Protein AF-A0AA35LDE0-F1 (afdb_monomer_lite)

Foldseek 3Di:
DDDAPPDDDDQDDPSVVDDDDDPDDDQDPVPDLHDPVLVDADDPDDDPPDPDDHDDPVVSVVVSVVRSPDDDDDDDDDDDDPPDDDDDPPPPPDDDPPPPPPDPDDDPDDDDDDDDDDDD

Radius of gyration: 27.35 Å; chains: 1; bounding box: 53×66×77 Å

Structure (mmCIF, N/CA/C/O backbone):
data_AF-A0AA35LDE0-F1
#
_entry.id   AF-A0AA35LDE0-F1
#
loop_
_atom_site.group_PDB
_atom_site.id
_atom_site.type_symbol
_atom_site.label_atom_id
_atom_site.label_alt_id
_atom_site.label_comp_id
_atom_site.label_asym_id
_atom_site.label_entity_id
_atom_site.label_seq_id
_atom_site.pdbx_PDB_ins_code
_atom_site.Cartn_x
_atom_site.Cartn_y
_atom_site.Cartn_z
_atom_site.occupancy
_atom_site.B_iso_or_equiv
_atom_site.auth_seq_id
_atom_site.auth_comp_id
_atom_site.auth_asym_id
_atom_site.auth_atom_id
_atom_site.pdbx_PDB_model_num
ATOM 1 N N . MET A 1 1 ? -11.141 -0.310 -8.154 1.00 94.00 1 MET A N 1
ATOM 2 C CA . MET A 1 1 ? -10.890 -1.459 -7.257 1.00 94.00 1 MET A CA 1
ATOM 3 C C . MET A 1 1 ? -10.850 -0.965 -5.825 1.00 94.00 1 MET A C 1
ATOM 5 O O . MET A 1 1 ? -10.617 0.226 -5.638 1.00 94.00 1 MET A O 1
ATOM 9 N N . PHE A 1 2 ? -11.106 -1.846 -4.859 1.00 95.06 2 PHE A N 1
ATOM 10 C CA . PHE A 1 2 ? -10.876 -1.555 -3.444 1.00 95.06 2 PHE A CA 1
ATOM 11 C C . PHE A 1 2 ? -9.449 -1.948 -3.066 1.00 95.06 2 PHE A C 1
ATOM 13 O O . PHE A 1 2 ? -8.897 -2.871 -3.656 1.00 95.06 2 PHE A O 1
ATOM 20 N N . MET A 1 3 ? -8.882 -1.203 -2.124 1.00 96.69 3 MET A N 1
ATOM 21 C CA . MET A 1 3 ? -7.616 -1.501 -1.463 1.00 96.69 3 MET A CA 1
ATOM 22 C C . MET A 1 3 ? -7.934 -1.550 0.030 1.00 96.69 3 MET A C 1
ATOM 24 O O . MET A 1 3 ? -8.283 -0.521 0.612 1.00 96.69 3 MET A O 1
ATOM 28 N N . HIS A 1 4 ? -7.914 -2.741 0.615 1.00 95.19 4 HIS A N 1
ATOM 29 C CA . HIS A 1 4 ? -8.104 -2.957 2.043 1.00 95.19 4 HIS A CA 1
ATOM 30 C C . HIS A 1 4 ? -6.769 -2.859 2.791 1.00 95.19 4 HIS A C 1
ATOM 32 O O . HIS A 1 4 ? -5.689 -2.856 2.198 1.00 95.19 4 HIS A O 1
ATOM 38 N N . SER A 1 5 ? -6.832 -2.761 4.118 1.00 95.31 5 SER A N 1
ATOM 39 C CA . SER A 1 5 ? -5.633 -2.757 4.955 1.00 95.31 5 SER A CA 1
ATOM 40 C C . SER A 1 5 ? -4.832 -4.047 4.757 1.00 95.31 5 SER A C 1
ATOM 42 O O . SER A 1 5 ? -5.353 -5.139 4.953 1.00 95.31 5 SER A O 1
ATOM 44 N N . GLY A 1 6 ? -3.560 -3.901 4.386 1.00 95.75 6 GLY A N 1
ATOM 45 C CA . GLY A 1 6 ? -2.658 -5.021 4.100 1.00 95.75 6 GLY A CA 1
ATOM 46 C C . GLY A 1 6 ? -2.606 -5.440 2.628 1.00 95.75 6 GLY A C 1
ATOM 47 O O . GLY A 1 6 ? -1.703 -6.190 2.260 1.00 95.75 6 GLY A O 1
ATOM 48 N N . ASP A 1 7 ? -3.499 -4.933 1.773 1.00 97.38 7 ASP A N 1
ATOM 49 C CA . ASP A 1 7 ? -3.442 -5.221 0.340 1.00 97.38 7 ASP A CA 1
ATOM 50 C C . ASP A 1 7 ? -2.182 -4.623 -0.295 1.00 97.38 7 ASP A C 1
ATOM 52 O O . ASP A 1 7 ? -1.772 -3.495 -0.007 1.00 97.38 7 ASP A O 1
ATOM 56 N N . MET A 1 8 ? -1.595 -5.372 -1.227 1.00 98.00 8 MET A N 1
ATOM 57 C CA . MET A 1 8 ? -0.415 -4.961 -1.980 1.00 98.00 8 MET A CA 1
ATOM 58 C C . MET A 1 8 ? -0.715 -4.932 -3.474 1.00 98.00 8 MET A C 1
ATOM 60 O O . MET A 1 8 ? -1.304 -5.860 -4.027 1.00 98.00 8 MET A O 1
ATOM 64 N N . MET A 1 9 ? -0.244 -3.883 -4.148 1.00 97.75 9 MET A N 1
ATOM 65 C CA . MET A 1 9 ? -0.314 -3.767 -5.602 1.00 97.75 9 MET A CA 1
ATOM 66 C C . MET A 1 9 ? 1.089 -3.722 -6.200 1.00 97.75 9 MET A C 1
ATOM 68 O O . MET A 1 9 ? 1.890 -2.852 -5.865 1.00 97.75 9 MET A O 1
ATOM 72 N N . ILE A 1 10 ? 1.360 -4.624 -7.144 1.00 98.00 10 ILE A N 1
ATOM 73 C CA . ILE A 1 10 ? 2.609 -4.645 -7.908 1.00 98.00 10 ILE A CA 1
ATOM 74 C C . ILE A 1 10 ? 2.326 -4.136 -9.321 1.00 98.00 10 ILE A C 1
ATOM 76 O O . ILE A 1 10 ? 1.620 -4.774 -10.100 1.00 98.00 10 ILE A O 1
ATOM 80 N N . MET A 1 11 ? 2.907 -2.986 -9.666 1.00 97.88 11 MET A N 1
ATOM 81 C CA . MET A 1 11 ? 2.868 -2.446 -11.025 1.00 97.88 11 MET A CA 1
ATOM 82 C C . MET A 1 11 ? 4.186 -2.762 -11.738 1.00 97.88 11 MET A C 1
ATOM 84 O O . MET A 1 11 ? 5.205 -2.120 -11.482 1.00 97.88 11 MET A O 1
ATOM 88 N N . SER A 1 12 ? 4.179 -3.759 -12.625 1.00 96.94 12 SER A N 1
ATOM 89 C CA . SER A 1 12 ? 5.340 -4.185 -13.414 1.00 96.94 12 SER A CA 1
ATOM 90 C C . SER A 1 12 ? 5.155 -3.907 -14.910 1.00 96.94 12 SER A C 1
ATOM 92 O O . SER A 1 12 ? 4.042 -3.841 -15.434 1.00 96.94 12 SER A O 1
ATOM 94 N N . SER A 1 13 ? 6.273 -3.735 -15.621 1.00 97.00 13 SER A N 1
ATOM 95 C CA . SER A 1 13 ? 6.293 -3.601 -17.085 1.00 97.00 13 SER A CA 1
ATOM 96 C C . SER A 1 13 ? 5.307 -2.539 -17.604 1.00 97.00 13 SER A C 1
ATOM 98 O O . SER A 1 13 ? 5.436 -1.373 -17.226 1.00 97.00 13 SER A O 1
ATOM 100 N N . TYR A 1 14 ? 4.341 -2.929 -18.447 1.00 97.94 14 TYR A N 1
ATOM 101 C CA . TYR A 1 14 ? 3.375 -2.032 -19.086 1.00 97.94 14 TYR A CA 1
ATOM 102 C C . TYR A 1 14 ? 2.462 -1.318 -18.084 1.00 97.94 14 TYR A C 1
ATOM 104 O O . TYR A 1 14 ? 2.121 -0.157 -18.299 1.00 97.94 14 TYR A O 1
ATOM 112 N N . SER A 1 15 ? 2.108 -1.955 -16.959 1.00 97.62 15 SER A N 1
ATOM 113 C CA . SER A 1 15 ? 1.183 -1.335 -16.005 1.00 97.62 15 SER A CA 1
ATOM 114 C C . SER A 1 15 ? 1.772 -0.088 -15.346 1.00 97.62 15 SER A C 1
ATOM 116 O O . SER A 1 15 ? 1.023 0.827 -15.025 1.00 97.62 15 SER A O 1
ATOM 118 N N . ARG A 1 16 ? 3.108 0.029 -15.258 1.00 97.12 16 ARG A N 1
ATOM 119 C CA . ARG A 1 16 ? 3.806 1.236 -14.767 1.00 97.12 16 ARG A CA 1
ATOM 120 C C . ARG A 1 16 ? 3.562 2.482 -15.615 1.00 97.12 16 ARG A C 1
ATOM 122 O O . ARG A 1 16 ? 3.772 3.586 -15.126 1.00 97.12 16 ARG A O 1
ATOM 129 N N . LEU A 1 17 ? 3.163 2.299 -16.871 1.00 97.81 17 LEU A N 1
ATOM 130 C CA . LEU A 1 17 ? 2.899 3.386 -17.812 1.00 97.81 17 LEU A CA 1
ATOM 131 C C . LEU A 1 17 ? 1.413 3.775 -17.847 1.00 97.81 17 LEU A C 1
ATOM 133 O O . LEU A 1 17 ? 1.038 4.684 -18.582 1.00 97.81 17 LEU A O 1
ATOM 137 N N . LEU A 1 18 ? 0.562 3.096 -17.069 1.00 98.25 18 LEU A N 1
ATOM 138 C CA . LEU A 1 18 ? -0.866 3.379 -17.003 1.00 98.25 18 LEU A CA 1
ATOM 139 C C . LEU A 1 18 ? -1.172 4.481 -15.985 1.00 98.25 18 LEU A C 1
ATOM 141 O O . LEU A 1 18 ? -0.646 4.503 -14.866 1.00 98.25 18 LEU A O 1
ATOM 145 N N . TYR A 1 19 ? -2.110 5.353 -16.352 1.00 98.19 19 TYR A N 1
ATOM 146 C CA . TYR A 1 19 ? -2.710 6.294 -15.414 1.00 98.19 19 TYR A CA 1
ATOM 147 C C . TYR A 1 19 ? -3.506 5.541 -14.347 1.00 98.19 19 TYR A C 1
ATOM 149 O O . TYR A 1 19 ? -4.328 4.677 -14.651 1.00 98.19 19 TYR A O 1
ATOM 157 N N . HIS A 1 20 ? -3.277 5.903 -13.091 1.00 97.19 20 HIS A N 1
ATOM 158 C CA . HIS A 1 20 ? -3.996 5.378 -11.940 1.00 97.19 20 HIS A CA 1
ATOM 159 C C . HIS A 1 20 ? -4.248 6.509 -10.943 1.00 97.19 20 HIS A C 1
ATOM 161 O O . HIS A 1 20 ? -3.493 7.477 -10.871 1.00 97.19 20 HIS A O 1
ATOM 167 N N . VAL A 1 21 ? -5.340 6.401 -10.189 1.00 97.56 21 VAL A N 1
ATOM 168 C CA . VAL A 1 21 ? -5.749 7.397 -9.196 1.00 97.56 21 VAL A CA 1
ATOM 169 C C . VAL A 1 21 ? -6.481 6.707 -8.050 1.00 97.56 21 VAL A C 1
ATOM 171 O O . VAL A 1 21 ? -7.187 5.721 -8.265 1.00 97.56 21 VAL A O 1
ATOM 174 N N . CYS A 1 22 ? -6.331 7.242 -6.839 1.00 96.94 22 CYS A N 1
ATOM 175 C CA . CYS A 1 22 ? -7.166 6.901 -5.692 1.00 96.94 22 CYS A CA 1
ATOM 176 C C . CYS A 1 22 ? -8.159 8.053 -5.459 1.00 96.94 22 CYS A C 1
ATOM 178 O O . CYS A 1 22 ? -7.804 9.041 -4.819 1.00 96.94 22 CYS A O 1
ATOM 180 N N . PRO A 1 23 ? -9.379 7.989 -6.022 1.00 97.56 23 PRO A N 1
ATOM 181 C CA . PRO A 1 23 ? -10.305 9.118 -5.977 1.00 97.56 23 PRO A CA 1
ATOM 182 C C . PRO A 1 23 ? -10.987 9.278 -4.614 1.00 97.56 23 PRO A C 1
ATOM 184 O O . PRO A 1 23 ? -11.574 10.324 -4.346 1.00 97.56 23 PRO A O 1
ATOM 187 N N . ARG A 1 24 ? -10.982 8.237 -3.771 1.00 96.31 24 ARG A N 1
ATOM 188 C CA . ARG A 1 24 ? -11.717 8.238 -2.508 1.00 96.31 24 ARG A CA 1
ATOM 189 C C . ARG A 1 24 ? -11.124 7.262 -1.502 1.00 96.31 24 ARG A C 1
ATOM 191 O O . ARG A 1 24 ? -10.934 6.093 -1.818 1.00 96.31 24 ARG A O 1
ATOM 198 N N . ILE A 1 25 ? -10.958 7.742 -0.274 1.00 95.25 25 ILE A N 1
ATOM 199 C CA . ILE A 1 25 ? -10.769 6.913 0.917 1.00 95.25 25 ILE A CA 1
ATOM 200 C C . ILE A 1 25 ? -12.149 6.723 1.548 1.00 95.25 25 ILE A C 1
ATOM 202 O O . ILE A 1 25 ? -12.887 7.694 1.744 1.00 95.25 25 ILE A O 1
ATOM 206 N N . LEU A 1 26 ? -12.537 5.473 1.786 1.00 93.19 26 LEU A N 1
ATOM 207 C CA . LEU A 1 26 ? -13.821 5.151 2.400 1.00 93.19 26 LEU A CA 1
ATOM 208 C C . LEU A 1 26 ? -13.675 5.067 3.923 1.00 93.19 26 LEU A C 1
ATOM 210 O O . LEU A 1 26 ? -12.644 4.593 4.396 1.00 93.19 26 LEU A O 1
ATOM 214 N N . PRO A 1 27 ? -14.693 5.499 4.690 1.00 90.56 27 PRO A N 1
ATOM 215 C CA . PRO A 1 27 ? -14.749 5.178 6.109 1.00 90.56 27 PRO A CA 1
ATOM 216 C C . PRO A 1 27 ? -14.872 3.662 6.289 1.00 90.56 27 PRO A C 1
ATOM 218 O O . PRO A 1 27 ? -15.294 2.954 5.369 1.00 90.56 27 PRO A O 1
ATOM 221 N N . ASN A 1 28 ? -14.551 3.167 7.483 1.00 88.50 28 ASN A N 1
ATOM 222 C CA . ASN A 1 28 ? -14.724 1.752 7.777 1.00 88.50 28 ASN A CA 1
ATOM 223 C C . ASN A 1 28 ? -16.203 1.344 7.653 1.00 88.50 28 ASN A C 1
ATOM 225 O O . ASN A 1 28 ? -17.070 1.868 8.354 1.00 88.50 28 ASN A O 1
ATOM 229 N N . LEU A 1 29 ? -16.480 0.399 6.754 1.00 84.19 29 LEU A N 1
ATOM 230 C CA . LEU A 1 29 ? -17.830 -0.082 6.462 1.00 84.19 29 LEU A CA 1
ATOM 231 C C . LEU A 1 29 ? -18.299 -1.167 7.443 1.00 84.19 29 LEU A C 1
ATOM 233 O O . LEU A 1 29 ? -19.483 -1.486 7.468 1.00 84.19 29 LEU A O 1
ATOM 237 N N . GLU A 1 30 ? -17.404 -1.702 8.278 1.00 84.81 30 GLU A N 1
ATOM 238 C CA . GLU A 1 30 ? -17.718 -2.728 9.283 1.00 84.81 30 GLU A CA 1
ATOM 239 C C . GLU A 1 30 ? -18.460 -2.169 10.511 1.00 84.81 30 GLU A C 1
ATOM 241 O O . GLU A 1 30 ? -18.782 -2.912 11.436 1.00 84.81 30 GLU A O 1
ATOM 246 N N . GLY A 1 31 ? -18.691 -0.852 10.575 1.00 81.81 31 GLY A N 1
ATOM 247 C CA . GLY A 1 31 ? -19.260 -0.187 11.755 1.00 81.81 31 GLY A CA 1
ATOM 248 C C . GLY A 1 31 ? -18.304 -0.128 12.954 1.00 81.81 31 GLY A C 1
ATOM 249 O O . GLY A 1 31 ? -18.685 0.341 14.025 1.00 81.81 31 GLY A O 1
ATOM 250 N N . LYS A 1 32 ? -17.061 -0.586 12.775 1.00 86.81 32 LYS A N 1
ATOM 251 C CA . LYS A 1 32 ? -15.973 -0.506 13.751 1.00 86.81 32 LYS A CA 1
ATOM 252 C C . LYS A 1 32 ? -15.099 0.721 13.506 1.00 86.81 32 LYS A C 1
ATOM 254 O O . LYS A 1 32 ? -15.082 1.291 12.418 1.00 86.81 32 LYS A O 1
ATOM 259 N N . LEU A 1 33 ? -14.305 1.090 14.507 1.00 88.19 33 LEU A N 1
ATOM 260 C CA . LEU A 1 33 ? -13.318 2.167 14.385 1.00 88.19 33 LEU A CA 1
ATOM 261 C C . LEU A 1 33 ? -12.140 1.784 13.478 1.00 88.19 33 LEU A C 1
ATOM 263 O O . LEU A 1 33 ? -11.619 2.640 12.771 1.00 88.19 33 LEU A O 1
ATOM 267 N N . LEU A 1 34 ? -11.753 0.506 13.468 1.00 92.38 34 LEU A N 1
ATOM 268 C CA . LEU A 1 34 ? -10.682 -0.035 12.633 1.00 92.38 34 LEU A CA 1
ATOM 269 C C . LEU A 1 34 ? -11.144 -1.314 11.918 1.00 92.38 34 LEU A C 1
ATOM 271 O O . LEU A 1 34 ? -12.031 -2.000 12.431 1.00 92.38 34 LEU A O 1
ATOM 275 N N . PRO A 1 35 ? -10.568 -1.643 10.749 1.00 92.69 35 PRO A N 1
ATOM 276 C CA . PRO A 1 35 ? -10.765 -2.938 10.102 1.00 92.69 35 PRO A CA 1
ATOM 277 C C . PRO A 1 35 ? -10.317 -4.093 11.002 1.00 92.69 35 PRO A C 1
ATOM 279 O O . PRO A 1 35 ? -9.290 -3.990 11.679 1.00 92.69 35 PRO A O 1
ATOM 282 N N . SER A 1 36 ? -11.030 -5.221 10.961 1.00 91.19 36 SER A N 1
ATOM 283 C CA . SER A 1 36 ? -10.755 -6.374 11.834 1.00 91.19 36 SER A CA 1
ATOM 284 C C . SER A 1 36 ? -9.322 -6.916 11.749 1.00 91.19 36 SER A C 1
ATOM 286 O O . SER A 1 36 ? -8.802 -7.442 12.729 1.00 91.19 36 SER A O 1
ATOM 288 N N . CYS A 1 37 ? -8.657 -6.784 10.598 1.00 91.38 37 CYS A N 1
ATOM 289 C CA . CYS A 1 37 ? -7.279 -7.247 10.417 1.00 91.38 37 CYS A CA 1
ATOM 290 C C . CYS A 1 37 ? -6.247 -6.457 11.242 1.00 91.38 37 CYS A C 1
ATOM 292 O O . CYS A 1 37 ? -5.157 -6.965 11.480 1.00 91.38 37 CYS A O 1
ATOM 294 N N . LEU A 1 38 ? -6.578 -5.238 11.684 1.00 91.00 38 LEU A N 1
ATOM 295 C CA . LEU A 1 38 ? -5.705 -4.400 12.514 1.00 91.00 38 LEU A CA 1
ATOM 296 C C . LEU A 1 38 ? -5.941 -4.593 14.020 1.00 91.00 38 LEU A C 1
ATOM 298 O O . LEU A 1 38 ? -5.176 -4.074 14.828 1.00 91.00 38 LEU A O 1
ATOM 302 N N . GLU A 1 39 ? -6.991 -5.324 14.406 1.00 85.62 39 GLU A N 1
ATOM 303 C CA . GLU A 1 39 ? -7.292 -5.640 15.811 1.00 85.62 39 GLU A CA 1
ATOM 304 C C . GLU A 1 39 ? -6.496 -6.862 16.313 1.00 85.62 39 GLU A C 1
ATOM 306 O O . GLU A 1 39 ? -6.424 -7.104 17.518 1.00 85.62 39 GLU A O 1
ATOM 311 N N . LEU A 1 40 ? -5.890 -7.633 15.402 1.00 82.19 40 LEU A N 1
ATOM 312 C CA . LEU A 1 40 ? -5.094 -8.814 15.730 1.00 82.19 40 LEU A CA 1
ATOM 313 C C . LEU A 1 40 ? -3.753 -8.398 16.363 1.00 82.19 40 LEU A C 1
ATOM 315 O O . LEU A 1 40 ? -3.000 -7.636 15.750 1.00 82.19 40 LEU A O 1
ATOM 319 N N . PRO A 1 41 ? -3.417 -8.885 17.573 1.00 80.81 41 PRO A N 1
ATOM 320 C CA . PRO A 1 41 ? -2.129 -8.594 18.185 1.00 80.81 41 PRO A CA 1
ATOM 321 C C . PRO A 1 41 ? -0.994 -9.255 17.395 1.00 80.81 41 PRO A C 1
ATOM 323 O O . PRO A 1 41 ? -1.149 -10.351 16.855 1.00 80.81 41 PRO A O 1
ATOM 326 N N . LEU A 1 42 ? 0.169 -8.599 17.371 1.00 83.31 42 LEU A N 1
ATOM 327 C CA . LEU A 1 42 ? 1.407 -9.213 16.889 1.00 83.31 42 LEU A CA 1
ATOM 328 C C . LEU A 1 42 ? 1.706 -10.480 17.710 1.00 83.31 42 LEU A C 1
ATOM 330 O O . LEU A 1 42 ? 1.467 -10.491 18.920 1.00 83.31 42 LEU A O 1
ATOM 334 N N . SER A 1 43 ? 2.218 -11.527 17.054 1.00 81.31 43 SER A N 1
ATOM 335 C CA . SER A 1 43 ? 2.624 -12.766 17.730 1.00 81.31 43 SER A CA 1
ATOM 336 C C . SER A 1 43 ? 3.625 -12.463 18.847 1.00 81.31 43 SER A C 1
ATOM 338 O O . SER A 1 43 ? 4.542 -11.670 18.645 1.00 81.31 43 SER A O 1
ATOM 340 N N . ALA A 1 44 ? 3.447 -13.091 20.012 1.00 77.81 44 ALA A N 1
ATOM 341 C CA . ALA A 1 44 ? 4.382 -12.963 21.132 1.00 77.81 44 ALA A CA 1
ATOM 342 C C . ALA A 1 44 ? 5.718 -13.668 20.844 1.00 77.81 44 ALA A C 1
ATOM 344 O O . ALA A 1 44 ? 6.764 -13.209 21.295 1.00 77.81 44 ALA A O 1
ATOM 345 N N . ASP A 1 45 ? 5.673 -14.736 20.047 1.00 84.44 45 ASP A N 1
ATOM 346 C CA . ASP A 1 45 ? 6.839 -15.518 19.648 1.00 84.44 45 ASP A CA 1
ATOM 347 C C . ASP A 1 45 ? 7.265 -15.087 18.242 1.00 84.44 45 ASP A C 1
ATOM 349 O O . ASP A 1 45 ? 6.805 -15.635 17.234 1.00 84.44 45 ASP A O 1
ATOM 353 N N . LEU A 1 46 ? 8.087 -14.040 18.173 1.00 86.75 46 LEU A N 1
ATOM 354 C CA . LEU A 1 46 ? 8.734 -13.620 16.932 1.00 86.75 46 LEU A CA 1
ATOM 355 C C . LEU A 1 46 ? 10.045 -14.401 16.737 1.00 86.75 46 LEU A C 1
ATOM 357 O O . LEU A 1 46 ? 10.745 -14.657 17.718 1.00 86.75 46 LEU A O 1
ATOM 361 N N . PRO A 1 47 ? 10.394 -14.781 15.494 1.00 90.50 47 PRO A N 1
ATOM 362 C CA . PRO A 1 47 ? 11.711 -15.333 15.179 1.00 90.50 47 PRO A CA 1
ATOM 363 C C . PRO A 1 47 ? 12.845 -14.395 15.612 1.00 90.50 47 PRO A C 1
ATOM 365 O O . PRO A 1 47 ? 12.679 -13.178 15.602 1.00 90.50 47 PRO A O 1
ATOM 368 N N . GLU A 1 48 ? 14.012 -14.949 15.940 1.00 87.19 48 GLU A N 1
ATOM 369 C CA . GLU A 1 48 ? 15.183 -14.162 16.366 1.00 87.19 48 GLU A CA 1
ATOM 370 C C . GLU A 1 48 ? 15.704 -13.223 15.259 1.00 87.19 48 GLU A C 1
ATOM 372 O O . GLU A 1 48 ? 16.249 -12.163 15.545 1.00 87.19 48 GLU A O 1
ATOM 377 N N . ASP A 1 49 ? 15.484 -13.574 13.990 1.00 92.38 49 ASP A N 1
ATOM 378 C CA . ASP A 1 49 ? 15.811 -12.782 12.799 1.00 92.38 49 ASP A CA 1
ATOM 379 C C . ASP A 1 49 ? 14.634 -11.922 12.296 1.00 92.38 49 ASP A C 1
ATOM 381 O O . ASP A 1 49 ? 14.652 -11.402 11.176 1.00 92.38 49 ASP A O 1
ATOM 385 N N . SER A 1 50 ? 13.595 -11.764 13.119 1.00 91.81 50 SER A N 1
ATOM 386 C CA . SER A 1 50 ? 12.440 -10.935 12.797 1.00 91.81 50 SER A CA 1
ATOM 387 C C . SER A 1 50 ? 12.836 -9.468 12.645 1.00 91.81 50 SER A C 1
ATOM 389 O O . SER A 1 50 ? 13.438 -8.866 13.525 1.00 91.81 50 SER A O 1
ATOM 391 N N . VAL A 1 51 ? 12.400 -8.854 11.546 1.00 92.62 51 VAL A N 1
ATOM 392 C CA . VAL A 1 51 ? 12.459 -7.392 11.356 1.00 92.62 51 VAL A CA 1
ATOM 393 C C . VAL A 1 51 ? 11.332 -6.683 12.126 1.00 92.62 51 VAL A C 1
ATOM 395 O O . VAL A 1 51 ? 11.360 -5.468 12.313 1.00 92.62 51 VAL A O 1
ATOM 398 N N . MET A 1 52 ? 10.304 -7.427 12.542 1.00 91.25 52 MET A N 1
ATOM 399 C CA . MET A 1 52 ? 9.186 -6.902 13.321 1.00 91.25 52 MET A CA 1
ATOM 400 C C . MET A 1 52 ? 9.567 -6.821 14.795 1.00 91.25 52 MET A C 1
ATOM 402 O O . MET A 1 52 ? 10.080 -7.793 15.343 1.00 91.25 52 MET A O 1
ATOM 406 N N . GLU A 1 53 ? 9.217 -5.705 15.428 1.00 88.69 53 GLU A N 1
ATOM 407 C CA . GLU A 1 53 ? 9.444 -5.447 16.849 1.00 88.69 53 GLU A CA 1
ATOM 408 C C . GLU A 1 53 ? 8.109 -5.332 17.606 1.00 88.69 53 GLU A C 1
ATOM 410 O O . GLU A 1 53 ? 7.110 -4.862 17.039 1.00 88.69 53 GLU A O 1
ATOM 415 N N . PRO A 1 54 ? 8.054 -5.717 18.894 1.00 86.81 54 PRO A N 1
ATOM 416 C CA . PRO A 1 54 ? 6.888 -5.478 19.733 1.00 86.81 54 PRO A CA 1
ATOM 417 C C . PRO A 1 54 ? 6.540 -3.986 19.810 1.00 86.81 54 PRO A C 1
ATOM 419 O O . PRO A 1 54 ? 7.384 -3.137 20.084 1.00 86.81 54 PRO A O 1
ATOM 422 N N . CYS A 1 55 ? 5.261 -3.661 19.623 1.00 86.94 55 CYS A N 1
ATOM 423 C CA . CYS A 1 55 ? 4.757 -2.295 19.754 1.00 86.94 55 CYS A CA 1
ATOM 424 C C . CYS A 1 55 ? 4.144 -2.077 21.147 1.00 86.94 55 CYS A C 1
ATOM 426 O O . CYS A 1 55 ? 3.318 -2.890 21.594 1.00 86.94 55 CYS A O 1
ATOM 428 N N . SER A 1 56 ? 4.540 -0.984 21.813 1.00 90.62 56 SER A N 1
ATOM 429 C CA . SER A 1 56 ? 4.015 -0.580 23.124 1.00 90.62 56 SER A CA 1
ATOM 430 C C . SER A 1 56 ? 2.505 -0.314 23.070 1.00 90.62 56 SER A C 1
ATOM 432 O O . SER A 1 56 ? 1.926 -0.095 22.001 1.00 90.62 56 SER A O 1
ATOM 434 N N . GLN A 1 57 ? 1.829 -0.349 24.219 1.00 90.88 57 GLN A N 1
ATOM 435 C CA . GLN A 1 57 ? 0.383 -0.121 24.249 1.00 90.88 57 GLN A CA 1
ATOM 436 C C . GLN A 1 57 ? 0.034 1.349 23.983 1.00 90.88 57 GLN A C 1
ATOM 438 O O . GLN A 1 57 ? -0.992 1.639 23.367 1.00 90.88 57 GLN A O 1
ATOM 443 N N . GLU A 1 58 ? 0.892 2.267 24.419 1.00 94.81 58 GLU A N 1
ATOM 444 C CA . GLU A 1 58 ? 0.772 3.705 24.201 1.00 94.81 58 GLU A CA 1
ATOM 445 C C . GLU A 1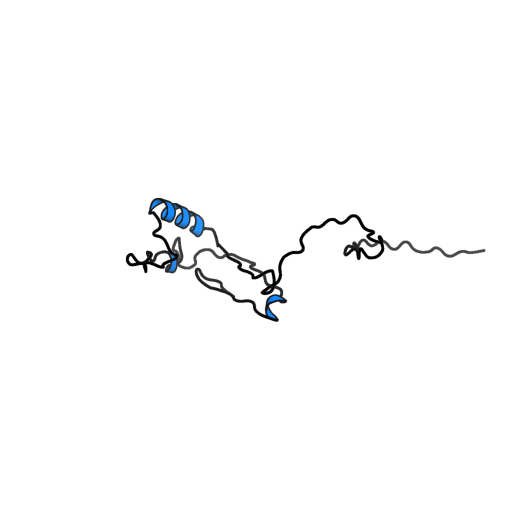 58 ? 0.860 4.025 22.705 1.00 94.81 58 GLU A C 1
ATOM 447 O O . GLU A 1 58 ? -0.027 4.687 22.160 1.00 94.81 58 GLU A O 1
ATOM 452 N N . ASP A 1 59 ? 1.862 3.472 22.018 1.00 93.12 59 ASP A N 1
ATOM 453 C CA . ASP A 1 59 ? 2.038 3.663 20.578 1.00 93.12 59 ASP A CA 1
ATOM 454 C C . ASP A 1 59 ? 0.865 3.067 19.797 1.00 93.12 59 ASP A C 1
ATOM 456 O O . ASP A 1 59 ? 0.300 3.723 18.917 1.00 93.12 59 ASP A O 1
ATOM 460 N N . LYS A 1 60 ? 0.411 1.859 20.166 1.00 89.69 60 LYS A N 1
ATOM 461 C CA . LYS A 1 60 ? -0.779 1.236 19.564 1.00 89.69 60 LYS A CA 1
ATOM 462 C C . LYS A 1 60 ? -2.004 2.138 19.637 1.00 89.69 60 LYS A C 1
ATOM 464 O O . LYS A 1 60 ? -2.736 2.226 18.656 1.00 89.69 60 LYS A O 1
ATOM 469 N N . GLN A 1 61 ? -2.240 2.821 20.758 1.00 92.31 61 GLN A N 1
ATOM 470 C CA . GLN A 1 61 ? -3.377 3.739 20.890 1.00 92.31 61 GLN A CA 1
ATOM 471 C C . GLN A 1 61 ? -3.242 4.962 19.978 1.00 92.31 61 GLN A C 1
ATOM 473 O O . GLN A 1 61 ? -4.2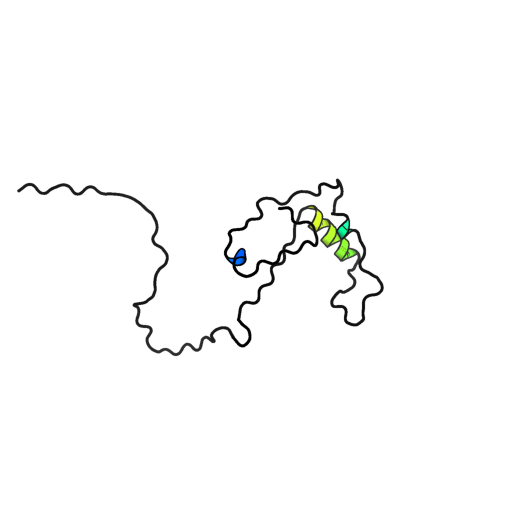31 5.384 19.370 1.00 92.31 61 GLN A O 1
ATOM 478 N N . VAL A 1 62 ? -2.032 5.513 19.851 1.00 95.44 62 VAL A N 1
ATOM 479 C CA . VAL A 1 62 ? -1.751 6.630 18.938 1.00 95.44 62 VAL A CA 1
ATOM 480 C C . VAL A 1 62 ? -2.019 6.210 17.492 1.00 95.44 62 VAL A C 1
ATOM 482 O O . VAL A 1 62 ? -2.772 6.890 16.788 1.00 95.44 62 VAL 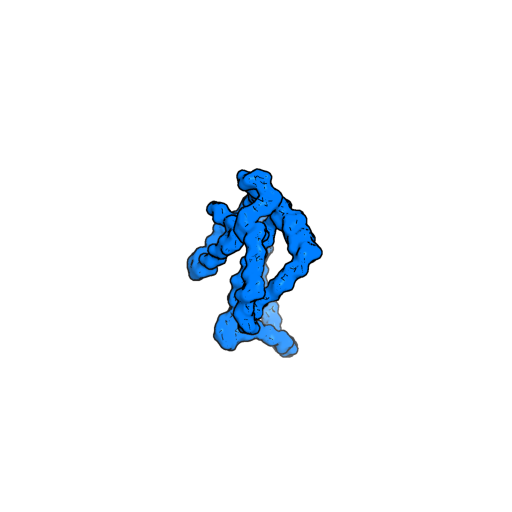A O 1
ATOM 485 N N . PHE A 1 63 ? -1.485 5.062 17.067 1.00 93.12 63 PHE A N 1
ATOM 486 C CA . PHE A 1 63 ? -1.700 4.531 15.720 1.00 93.12 63 PHE A CA 1
ATOM 487 C C . PHE A 1 63 ? -3.167 4.190 15.466 1.00 93.12 63 PHE A C 1
ATOM 489 O O . PHE A 1 63 ? -3.716 4.580 14.437 1.00 93.12 63 PHE A O 1
ATOM 496 N N . ALA A 1 64 ? -3.834 3.536 16.418 1.00 92.56 64 ALA A N 1
ATOM 497 C CA . ALA A 1 64 ? -5.245 3.193 16.313 1.00 92.56 64 ALA A CA 1
ATOM 498 C C . ALA A 1 64 ? -6.116 4.439 16.131 1.00 92.56 64 ALA A C 1
ATOM 500 O O . ALA A 1 64 ? -6.996 4.461 15.275 1.00 92.56 64 ALA A O 1
ATOM 501 N N . LYS A 1 65 ? -5.856 5.505 16.894 1.00 94.56 65 LYS A N 1
ATOM 502 C CA . LYS A 1 65 ? -6.584 6.770 16.755 1.00 94.56 65 LYS A CA 1
ATOM 503 C C . LYS A 1 65 ? -6.330 7.429 15.401 1.00 94.56 65 LYS A C 1
ATOM 505 O O . LYS A 1 65 ? -7.262 7.952 14.800 1.00 94.56 65 LYS A O 1
ATOM 510 N N . TYR A 1 66 ? -5.090 7.400 14.918 1.00 96.06 66 TYR A N 1
ATOM 511 C CA . TYR A 1 66 ? -4.737 7.971 13.621 1.00 96.06 66 TYR A CA 1
ATOM 512 C C . TYR A 1 66 ? -5.403 7.215 12.460 1.00 96.06 66 TYR A C 1
ATOM 514 O O . TYR A 1 66 ? -5.946 7.832 11.544 1.00 96.06 66 TYR A O 1
ATOM 522 N N . LEU A 1 67 ? -5.413 5.881 12.506 1.00 95.19 67 LEU A N 1
ATOM 523 C CA . LEU A 1 67 ? -5.932 5.019 11.438 1.00 95.19 67 LEU A CA 1
ATOM 524 C C . LEU A 1 67 ? -7.463 5.025 11.308 1.00 95.19 67 LEU A C 1
ATOM 526 O O . LEU A 1 67 ? -7.977 4.633 10.267 1.00 95.19 67 LEU A O 1
ATOM 530 N N . GLN A 1 68 ? -8.200 5.533 12.300 1.00 93.06 68 GLN A N 1
ATOM 531 C CA . GLN A 1 68 ? -9.663 5.677 12.217 1.00 93.06 68 GLN A CA 1
ATOM 532 C C . GLN A 1 68 ? -10.129 6.557 11.052 1.00 93.06 68 GLN A C 1
ATOM 534 O O . GLN A 1 68 ? -11.231 6.376 10.534 1.00 93.06 68 GLN A O 1
ATOM 539 N N . THR A 1 69 ? -9.318 7.539 10.657 1.00 92.44 69 THR A N 1
ATOM 540 C CA . THR A 1 69 ? -9.680 8.527 9.630 1.00 92.44 69 THR A CA 1
ATOM 541 C C . THR A 1 69 ? -8.605 8.704 8.563 1.00 92.44 69 THR A C 1
ATOM 543 O O . THR A 1 69 ? -8.696 9.616 7.740 1.00 92.44 69 THR A O 1
ATOM 546 N N . SER A 1 70 ? -7.591 7.840 8.552 1.00 94.94 70 SER A N 1
ATOM 547 C CA . SER A 1 70 ? -6.471 7.920 7.618 1.00 94.94 70 SER A CA 1
ATOM 548 C C . SER A 1 70 ? -6.253 6.607 6.876 1.00 94.94 70 SER A C 1
ATOM 550 O O . SER A 1 70 ? -6.704 5.540 7.283 1.00 94.94 70 SER A O 1
ATOM 552 N N . HIS A 1 71 ? -5.547 6.703 5.754 1.00 95.06 71 HIS A N 1
ATOM 553 C CA . HIS A 1 71 ? -5.093 5.560 4.980 1.00 95.06 71 HIS A CA 1
ATOM 554 C C . HIS A 1 71 ? -3.620 5.771 4.640 1.00 95.06 71 HIS A C 1
ATOM 556 O O . HIS A 1 71 ? -3.268 6.744 3.971 1.00 95.06 71 HIS A O 1
ATOM 562 N N . ILE A 1 72 ? -2.761 4.858 5.086 1.00 97.06 72 ILE A N 1
ATOM 563 C CA . ILE A 1 72 ? -1.322 4.912 4.820 1.00 97.06 72 ILE A CA 1
ATOM 564 C C . ILE A 1 72 ? -1.033 4.097 3.561 1.00 97.06 72 ILE A C 1
ATOM 566 O O . ILE A 1 72 ? -1.469 2.957 3.437 1.00 97.06 72 ILE A O 1
ATOM 570 N N . ASN A 1 73 ? -0.300 4.688 2.619 1.00 97.38 73 ASN A N 1
ATOM 571 C CA . ASN A 1 73 ? 0.144 4.018 1.402 1.00 97.38 73 ASN A CA 1
ATOM 572 C C . ASN A 1 73 ? 1.670 4.070 1.319 1.00 97.38 73 ASN A C 1
ATOM 574 O O . ASN A 1 73 ? 2.254 5.151 1.395 1.00 97.38 73 ASN A O 1
ATOM 578 N N . MET A 1 74 ? 2.302 2.915 1.132 1.00 98.19 74 MET A N 1
ATOM 579 C CA . MET A 1 74 ? 3.751 2.798 0.991 1.00 98.19 74 MET A CA 1
ATOM 580 C C . MET A 1 74 ? 4.090 2.412 -0.447 1.00 98.19 74 MET A C 1
ATOM 582 O O . MET A 1 74 ? 3.573 1.430 -0.970 1.00 98.19 74 MET A O 1
ATOM 586 N N . ILE A 1 75 ? 4.967 3.186 -1.093 1.00 97.94 75 ILE A N 1
ATOM 587 C CA . ILE A 1 75 ? 5.414 2.934 -2.468 1.00 97.94 75 ILE A CA 1
ATOM 588 C C . ILE A 1 75 ? 6.922 2.711 -2.452 1.00 97.94 75 ILE A C 1
ATOM 590 O O . ILE A 1 75 ? 7.684 3.633 -2.172 1.00 97.94 75 ILE A O 1
ATOM 594 N N . VAL A 1 76 ? 7.347 1.500 -2.806 1.00 97.56 76 VAL A N 1
ATOM 595 C CA . VAL A 1 76 ? 8.763 1.130 -2.904 1.00 97.56 76 VAL A CA 1
ATOM 596 C C . VAL A 1 76 ? 9.145 0.985 -4.374 1.00 97.56 76 VAL A C 1
ATOM 598 O O . VAL A 1 76 ? 8.431 0.347 -5.149 1.00 97.56 76 VAL A O 1
ATOM 601 N N . LYS A 1 77 ? 10.261 1.603 -4.778 1.00 96.81 77 LYS A N 1
ATOM 602 C CA . LYS A 1 77 ? 10.782 1.546 -6.150 1.00 96.81 77 LYS A CA 1
ATOM 603 C C . LYS A 1 77 ? 12.293 1.370 -6.132 1.00 96.81 77 LYS A C 1
ATOM 605 O O . LYS A 1 77 ? 12.990 2.102 -5.436 1.00 96.81 77 LYS A O 1
ATOM 610 N N . GLN A 1 78 ? 12.790 0.469 -6.971 1.00 95.88 78 GLN A N 1
ATOM 611 C CA . GLN A 1 78 ? 14.186 0.502 -7.387 1.00 95.88 78 GLN A CA 1
ATOM 612 C C . GLN A 1 78 ? 14.356 1.634 -8.407 1.00 95.88 78 GLN A C 1
ATOM 614 O O . GLN A 1 78 ? 13.632 1.667 -9.405 1.00 95.88 78 GLN A O 1
ATOM 619 N N . VAL A 1 79 ? 15.268 2.572 -8.131 1.00 94.94 79 VAL A N 1
ATOM 620 C CA . VAL A 1 79 ? 15.498 3.738 -8.998 1.00 94.94 79 VAL A CA 1
ATOM 621 C C . VAL A 1 79 ? 16.690 3.502 -9.936 1.00 94.94 79 VAL A C 1
ATOM 623 O O . VAL A 1 79 ? 16.446 3.416 -11.139 1.00 94.94 79 VAL A O 1
ATOM 626 N N . PRO A 1 80 ? 17.941 3.317 -9.468 1.00 94.12 80 PRO A N 1
ATOM 627 C CA . PRO A 1 80 ? 19.013 2.870 -10.352 1.00 94.12 80 PRO A CA 1
ATOM 628 C C . PRO A 1 80 ? 18.831 1.399 -10.727 1.00 94.12 80 PRO A C 1
ATOM 630 O O . PRO A 1 80 ? 18.456 0.568 -9.891 1.00 94.12 80 PRO A O 1
ATOM 633 N N . ALA A 1 81 ? 19.144 1.064 -11.977 1.00 93.38 81 ALA A N 1
ATOM 634 C CA . ALA A 1 81 ? 19.305 -0.331 -12.357 1.00 93.38 81 ALA A CA 1
ATOM 635 C C . ALA A 1 81 ? 20.461 -0.963 -11.566 1.00 93.38 81 ALA A C 1
ATOM 637 O O . ALA A 1 81 ? 21.333 -0.272 -11.036 1.00 93.38 81 ALA A O 1
ATOM 638 N N . GLU A 1 82 ? 20.464 -2.287 -11.482 1.00 95.31 82 GLU A N 1
ATOM 639 C CA . GLU A 1 82 ? 21.545 -3.017 -10.827 1.00 95.31 82 GLU A CA 1
ATOM 640 C C . GLU A 1 82 ? 22.907 -2.639 -11.437 1.00 95.31 82 GLU A C 1
ATOM 642 O O . GLU A 1 82 ? 23.058 -2.556 -12.657 1.00 95.31 82 GLU A O 1
ATOM 647 N N . GLY A 1 83 ? 23.881 -2.335 -10.576 1.00 94.81 83 GLY A N 1
ATOM 648 C CA . GLY A 1 83 ? 25.216 -1.885 -10.983 1.00 94.81 83 GLY A CA 1
ATOM 649 C C . GLY A 1 83 ? 25.309 -0.431 -11.469 1.00 94.81 83 GLY A C 1
ATOM 650 O O . GLY A 1 83 ? 26.409 0.019 -11.783 1.00 94.81 83 GLY A O 1
ATOM 651 N N . GLN A 1 84 ? 24.204 0.320 -11.517 1.00 94.38 84 GLN A N 1
ATOM 652 C CA . GLN A 1 84 ? 24.212 1.744 -11.860 1.00 94.38 84 GLN A CA 1
ATOM 653 C C . GLN A 1 84 ? 24.159 2.628 -10.611 1.00 94.38 84 GLN A C 1
ATOM 655 O O . GLN A 1 84 ? 23.553 2.282 -9.598 1.00 94.38 84 GLN A O 1
ATOM 660 N N . SER A 1 85 ? 24.766 3.808 -10.702 1.00 93.31 85 SER A N 1
ATOM 661 C CA . SER A 1 85 ? 24.708 4.857 -9.685 1.00 93.31 85 SER A CA 1
ATOM 662 C C . SER A 1 85 ? 24.155 6.149 -10.279 1.00 93.31 85 SER A C 1
ATOM 664 O O . SER A 1 85 ? 24.093 6.326 -11.499 1.00 93.31 85 SER A O 1
ATOM 666 N N . PHE A 1 86 ? 23.731 7.066 -9.409 1.00 93.00 86 PHE A N 1
ATOM 667 C CA . PHE A 1 86 ? 23.394 8.414 -9.850 1.00 93.00 86 PHE A CA 1
ATOM 668 C C . PHE A 1 86 ? 24.646 9.121 -10.394 1.00 93.00 86 PHE A C 1
ATOM 670 O O . PHE A 1 86 ? 25.740 8.902 -9.863 1.00 93.00 86 PHE A O 1
ATOM 677 N N . PRO A 1 87 ? 24.507 9.980 -11.421 1.00 89.62 87 PRO A N 1
ATOM 678 C CA . PRO A 1 87 ? 25.617 10.786 -11.908 1.00 89.62 87 PRO A CA 1
ATOM 679 C C . PRO A 1 87 ? 26.235 11.591 -10.761 1.00 89.62 87 PRO A C 1
ATOM 681 O O . PRO A 1 87 ? 25.531 12.292 -10.037 1.00 89.62 87 PRO A O 1
ATOM 684 N N . SER A 1 88 ? 27.552 11.487 -10.587 1.00 84.19 88 SER A N 1
ATOM 685 C CA . SER A 1 88 ? 28.284 12.348 -9.658 1.00 84.19 88 SER A CA 1
ATOM 686 C C . SER A 1 88 ? 28.434 13.730 -10.293 1.00 84.19 88 SER A C 1
ATOM 688 O O . SER A 1 88 ? 28.849 13.827 -11.449 1.00 84.19 88 SER A O 1
ATOM 690 N N . GLU A 1 89 ? 28.105 14.798 -9.563 1.00 74.00 89 GLU A N 1
ATOM 691 C CA . GLU A 1 89 ? 28.337 16.178 -10.002 1.00 74.00 89 GLU A CA 1
ATOM 692 C C . GLU A 1 89 ? 29.838 16.514 -10.000 1.00 74.00 89 GLU A C 1
ATOM 694 O O . GLU A 1 89 ? 30.319 17.355 -9.244 1.00 74.00 89 GLU A O 1
ATOM 699 N N . ALA A 1 90 ? 30.612 15.893 -10.886 1.00 59.19 90 ALA A N 1
ATOM 700 C CA . ALA A 1 90 ? 31.874 16.468 -11.312 1.00 59.19 90 ALA A CA 1
ATOM 701 C C . ALA A 1 90 ? 31.541 17.593 -12.298 1.00 59.19 90 ALA A C 1
ATOM 703 O O . ALA A 1 90 ? 31.573 17.406 -13.516 1.00 59.19 90 ALA A O 1
ATOM 704 N N . ARG A 1 91 ? 31.192 18.772 -11.762 1.00 57.72 91 ARG A N 1
ATOM 705 C CA . ARG A 1 91 ? 31.268 20.036 -12.501 1.00 57.72 91 ARG A CA 1
ATOM 706 C C . ARG A 1 91 ? 32.708 20.202 -12.973 1.00 57.72 91 ARG A C 1
ATOM 708 O O . ARG A 1 91 ? 33.545 20.768 -12.282 1.00 57.72 91 ARG A O 1
ATOM 715 N N . THR A 1 92 ? 32.993 19.681 -14.155 1.00 50.91 92 THR A N 1
ATOM 716 C CA . THR A 1 92 ? 34.116 20.167 -14.935 1.00 50.91 92 THR A CA 1
ATOM 717 C C . THR A 1 92 ? 33.544 21.320 -15.737 1.00 50.91 92 THR A C 1
ATOM 719 O O . THR A 1 92 ? 32.692 21.108 -16.596 1.00 50.91 92 THR A O 1
ATOM 722 N N . GLU A 1 93 ? 33.960 22.537 -15.408 1.00 54.88 93 GLU A N 1
ATOM 723 C CA . GLU A 1 93 ? 33.791 23.717 -16.252 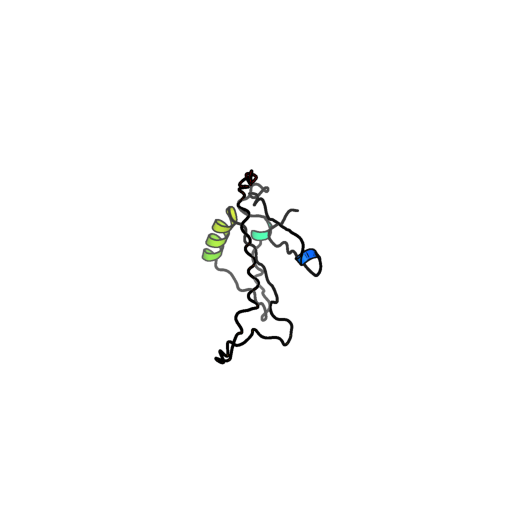1.00 54.88 93 GLU A CA 1
ATOM 724 C C . GLU A 1 93 ? 34.417 23.439 -17.625 1.00 54.88 93 GLU A C 1
ATOM 726 O O . GLU A 1 93 ? 35.589 23.727 -17.836 1.00 54.88 93 GLU A O 1
ATOM 731 N N . ARG A 1 94 ? 33.688 22.809 -18.550 1.00 53.00 94 ARG A N 1
ATOM 732 C CA . ARG A 1 94 ? 34.064 22.718 -19.965 1.00 53.00 94 ARG A CA 1
ATOM 733 C C . ARG A 1 94 ? 32.804 22.702 -20.825 1.00 53.00 94 ARG A C 1
ATOM 735 O O . ARG A 1 94 ? 32.094 21.704 -20.851 1.00 53.00 94 ARG A O 1
ATOM 742 N N . ASP A 1 95 ? 32.560 23.852 -21.454 1.00 51.84 95 ASP A N 1
ATOM 743 C CA . ASP A 1 95 ? 31.670 24.134 -22.587 1.00 51.84 95 ASP A CA 1
ATOM 744 C C . ASP A 1 95 ? 30.402 23.280 -22.707 1.00 51.84 95 ASP A C 1
ATOM 746 O O . ASP A 1 95 ? 30.352 22.285 -23.430 1.00 51.84 95 ASP A O 1
ATOM 750 N N . LEU A 1 96 ? 29.322 23.746 -22.076 1.00 47.06 96 LEU A N 1
ATOM 751 C CA . LEU A 1 96 ? 27.985 23.473 -22.592 1.00 47.06 96 LEU A CA 1
ATOM 752 C C . LEU A 1 96 ? 27.689 24.505 -23.682 1.00 47.06 96 LEU A C 1
ATOM 754 O O . LEU A 1 96 ? 27.387 25.661 -23.385 1.00 47.06 96 LEU A O 1
ATOM 758 N N . ASP A 1 97 ? 27.775 24.068 -24.937 1.00 44.25 97 ASP A N 1
ATOM 759 C CA . ASP A 1 97 ? 27.115 24.729 -26.060 1.00 44.25 97 ASP A CA 1
ATOM 760 C C . ASP A 1 97 ? 25.616 24.864 -25.733 1.00 44.25 97 ASP A C 1
ATOM 762 O O . ASP A 1 97 ? 24.892 23.880 -25.546 1.00 44.25 97 ASP A O 1
ATOM 766 N N . VAL A 1 98 ? 25.169 26.111 -25.591 1.00 49.44 98 VAL A N 1
ATOM 767 C CA . VAL A 1 98 ? 23.810 26.521 -25.209 1.00 49.44 98 VAL A CA 1
ATOM 768 C C . VAL A 1 98 ? 22.882 26.370 -26.421 1.00 49.44 98 VAL A C 1
ATOM 770 O O . VAL A 1 98 ? 22.313 27.340 -26.914 1.00 49.44 98 VAL A O 1
ATOM 773 N N . SER A 1 99 ? 22.745 25.153 -26.948 1.00 51.72 99 SER A N 1
ATOM 774 C CA . SER A 1 99 ? 21.898 24.888 -28.121 1.00 51.72 99 SER A CA 1
ATOM 775 C C . SER A 1 99 ? 20.953 23.690 -27.973 1.00 51.72 99 SER A C 1
ATOM 777 O O . SER A 1 99 ? 20.074 23.509 -28.811 1.00 51.72 99 SER A O 1
ATOM 779 N N . SER A 1 100 ? 21.034 22.918 -26.880 1.00 49.94 100 SER A N 1
ATOM 780 C CA . SER A 1 100 ? 20.198 21.717 -26.691 1.00 49.94 100 SER A CA 1
ATOM 78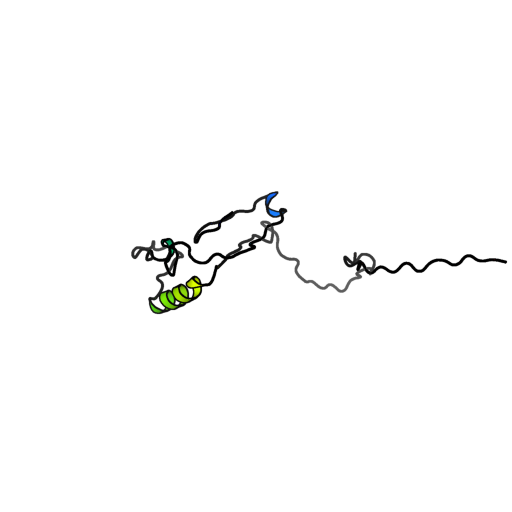1 C C . SER A 1 100 ? 19.444 21.677 -25.356 1.00 49.94 100 SER A C 1
ATOM 783 O O . SER A 1 100 ? 19.245 20.618 -24.762 1.00 49.94 100 SER A O 1
ATOM 785 N N . LEU A 1 101 ? 18.987 22.831 -24.856 1.00 44.25 101 LEU A N 1
ATOM 786 C CA . LEU A 1 101 ? 17.955 22.846 -23.817 1.00 44.25 101 LEU A CA 1
ATOM 787 C C . LEU A 1 101 ? 16.583 22.861 -24.498 1.00 44.25 101 LEU A C 1
ATOM 789 O O . LEU A 1 101 ? 15.989 23.912 -24.729 1.00 44.25 101 LEU A O 1
ATOM 793 N N . GLY A 1 102 ? 16.101 21.670 -24.857 1.00 44.12 102 GLY A N 1
ATOM 794 C CA . GLY A 1 102 ? 14.716 21.453 -25.268 1.00 44.12 102 GLY A CA 1
ATOM 795 C C . GLY A 1 102 ? 13.772 21.839 -24.130 1.00 44.12 102 GLY A C 1
ATOM 796 O O . GLY A 1 102 ? 13.516 21.050 -23.224 1.00 44.12 102 GLY A O 1
ATOM 797 N N . SER A 1 103 ? 13.294 23.081 -24.165 1.00 35.50 103 SER A N 1
ATOM 798 C CA . SER A 1 103 ? 12.289 23.609 -23.249 1.00 35.50 103 SER A CA 1
ATOM 799 C C . SER A 1 103 ? 10.938 22.948 -23.528 1.00 35.50 103 SER A C 1
ATOM 801 O O . SER A 1 103 ? 10.306 23.212 -24.549 1.00 35.50 103 SER A O 1
ATOM 803 N N . TYR A 1 104 ? 10.478 22.100 -22.606 1.00 45.12 104 TYR A N 1
ATOM 804 C CA . TYR A 1 104 ? 9.091 21.640 -22.546 1.00 45.12 104 TYR A CA 1
ATOM 805 C C . TYR A 1 104 ? 8.255 22.641 -21.749 1.00 45.12 104 TYR A C 1
ATOM 807 O O . TYR A 1 104 ? 7.872 22.380 -20.610 1.00 45.12 104 TYR A O 1
ATOM 815 N N . HIS A 1 105 ? 7.968 23.795 -22.345 1.00 41.81 105 HIS A N 1
ATOM 816 C CA . HIS A 1 105 ? 6.848 24.626 -21.916 1.00 41.81 105 HIS A CA 1
ATOM 817 C C . HIS A 1 105 ? 6.408 25.549 -23.055 1.00 41.81 105 HIS A C 1
ATOM 819 O O . HIS A 1 105 ? 6.850 26.690 -23.154 1.00 41.81 105 HIS A O 1
ATOM 825 N N . GLU A 1 106 ? 5.541 25.049 -23.936 1.00 39.16 106 GLU A N 1
ATOM 826 C CA . GLU A 1 106 ? 4.768 25.918 -24.820 1.00 39.16 106 GLU A CA 1
ATOM 827 C C . GLU A 1 106 ? 3.394 26.123 -24.175 1.00 39.16 106 GLU A C 1
ATOM 829 O O . GLU A 1 106 ? 2.517 25.256 -24.211 1.00 39.16 106 GLU A O 1
ATOM 834 N N . GLU A 1 107 ? 3.252 27.258 -23.487 1.00 36.44 107 GLU A N 1
ATOM 835 C CA . GLU A 1 107 ? 1.975 27.731 -22.971 1.00 36.44 107 GLU A CA 1
ATOM 836 C C . GLU A 1 107 ? 0.981 27.892 -24.123 1.00 36.44 107 GLU A C 1
ATOM 838 O O . GLU A 1 107 ? 1.132 28.724 -25.020 1.00 36.44 107 GLU A O 1
ATOM 843 N N . HIS A 1 108 ? -0.120 27.153 -24.043 1.00 41.25 108 HIS A N 1
ATOM 844 C CA . HIS A 1 108 ? -1.333 27.523 -24.744 1.00 41.25 108 HIS A CA 1
ATOM 845 C C . HIS A 1 108 ? -1.877 28.839 -24.172 1.00 41.25 108 HIS A C 1
ATOM 847 O O . HIS A 1 108 ? -2.687 28.833 -23.247 1.00 41.25 108 HIS A O 1
ATOM 853 N N . SER A 1 109 ? -1.543 29.970 -24.793 1.00 42.16 109 SER A N 1
ATOM 854 C CA . SER A 1 109 ? -2.400 31.155 -24.735 1.00 42.16 109 SER A CA 1
ATOM 855 C C . SER A 1 109 ? -2.630 31.735 -26.133 1.00 42.16 109 SER A C 1
ATOM 857 O O . SER A 1 109 ? -1.772 32.274 -26.824 1.00 42.16 109 SER A O 1
ATOM 859 N N . LYS A 1 110 ? -3.863 31.527 -26.592 1.00 40.78 110 LYS A N 1
ATOM 860 C CA . LYS A 1 110 ? -4.441 32.082 -27.813 1.00 40.78 110 LYS A CA 1
ATOM 861 C C . LYS A 1 110 ? -4.407 33.612 -27.737 1.00 40.78 110 LYS A C 1
ATOM 863 O O . LYS A 1 110 ? -4.778 34.144 -26.703 1.00 40.78 110 LYS A O 1
ATOM 868 N N . ILE A 1 111 ? -4.135 34.288 -28.856 1.00 37.94 111 ILE A N 1
ATOM 869 C CA . ILE A 1 111 ? -5.034 35.279 -29.488 1.00 37.94 111 ILE A CA 1
ATOM 870 C C . ILE A 1 111 ? -4.536 35.533 -30.924 1.00 37.94 111 ILE A C 1
ATOM 872 O O . ILE A 1 111 ? -3.467 36.089 -31.164 1.00 37.94 111 ILE A O 1
ATOM 876 N N . LYS A 1 112 ? -5.359 35.127 -31.898 1.00 45.56 112 LYS A N 1
ATOM 877 C CA . LYS A 1 112 ? -5.281 35.544 -33.305 1.00 45.56 112 LYS A CA 1
ATOM 878 C C . LYS A 1 112 ? -5.396 37.072 -33.379 1.00 45.56 112 LYS A C 1
ATOM 880 O O . LYS A 1 112 ? -6.431 37.607 -32.987 1.00 45.56 112 LYS A O 1
ATOM 885 N N . LYS A 1 113 ? -4.418 37.762 -33.974 1.00 43.38 113 LYS A N 1
ATOM 886 C CA . LYS A 1 113 ? -4.646 39.087 -34.573 1.00 43.38 113 LYS A CA 1
ATOM 887 C C . LYS A 1 113 ? -4.624 38.970 -36.094 1.00 43.38 113 LYS A C 1
ATOM 889 O O . LYS A 1 113 ? -3.690 38.453 -36.695 1.00 43.38 113 LYS A O 1
ATOM 894 N N . HIS A 1 114 ? -5.741 39.395 -36.666 1.00 37.59 114 HIS A N 1
ATOM 895 C CA . HIS A 1 114 ? -6.090 39.390 -38.077 1.00 37.59 114 HIS 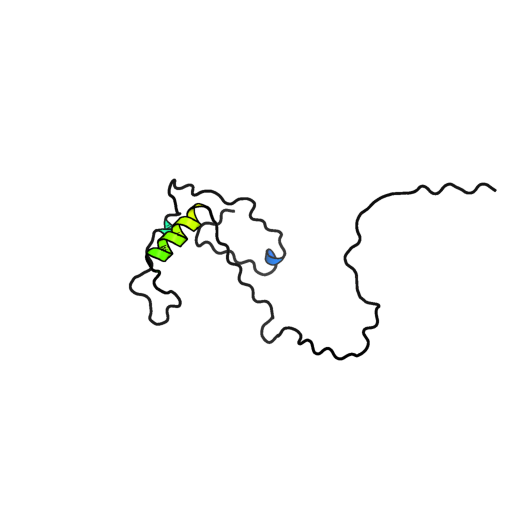A CA 1
ATOM 896 C C . HIS A 1 114 ? -5.106 40.268 -38.870 1.00 37.59 114 HIS A C 1
ATOM 898 O O . HIS A 1 114 ? -4.843 41.404 -38.481 1.00 37.59 114 HIS A O 1
ATOM 904 N N . LYS A 1 115 ? -4.566 39.749 -39.976 1.00 41.28 115 LYS A N 1
ATOM 905 C CA . LYS A 1 115 ? -3.719 40.497 -40.914 1.00 41.28 115 LYS A CA 1
ATOM 906 C C . LYS A 1 115 ? -4.639 41.361 -41.783 1.00 41.28 115 LYS A C 1
ATOM 908 O O . LYS A 1 115 ? -5.387 40.814 -42.588 1.00 41.28 115 LYS A O 1
ATOM 913 N N . SER A 1 116 ? -4.634 42.681 -41.596 1.00 39.53 116 SER A N 1
ATOM 914 C CA . SER A 1 116 ? -5.267 43.609 -42.540 1.00 39.53 116 SER A CA 1
ATOM 915 C C . SER A 1 116 ? -4.413 43.691 -43.807 1.00 39.53 116 SER A C 1
ATOM 917 O O . SER A 1 116 ? -3.190 43.834 -43.738 1.00 39.53 116 SER A O 1
ATOM 919 N N . GLY A 1 117 ? -5.062 43.508 -44.957 1.00 39.28 117 GLY A N 1
ATOM 920 C CA . GLY A 1 117 ? -4.445 43.567 -46.278 1.00 39.28 117 GLY A CA 1
ATOM 921 C C . GLY A 1 117 ? -3.891 44.955 -46.592 1.00 39.28 117 GLY A C 1
ATOM 922 O O . GLY A 1 117 ? -4.389 45.963 -46.094 1.00 39.28 117 GLY A O 1
ATOM 923 N N . LYS A 1 118 ? -2.828 44.973 -47.399 1.00 39.09 118 LYS A N 1
ATOM 924 C CA . LYS A 1 118 ? -2.290 46.170 -48.043 1.00 39.09 118 LYS A CA 1
ATOM 925 C C . LYS A 1 118 ? -3.116 46.457 -49.296 1.00 39.09 118 LYS A C 1
ATOM 927 O O . LYS A 1 118 ? -3.136 45.604 -50.178 1.00 39.09 118 LYS A O 1
ATOM 932 N N . ASP A 1 119 ? -3.685 47.653 -49.369 1.00 42.50 119 ASP A N 1
ATOM 933 C CA . ASP A 1 119 ? -4.054 48.313 -50.621 1.00 42.50 119 ASP A CA 1
ATOM 934 C C . ASP A 1 119 ? -3.039 49.431 -50.875 1.00 42.50 119 ASP A C 1
ATOM 936 O O . ASP A 1 119 ? -2.933 50.354 -50.062 1.00 42.50 119 ASP A O 1
ATOM 940 N N . SER A 1 120 ? -2.263 49.308 -51.956 1.00 42.34 120 SER A N 1
ATOM 941 C CA . SER A 1 120 ? -1.676 50.368 -52.805 1.00 42.34 120 SER A CA 1
ATOM 942 C C . SER A 1 120 ? -0.791 49.725 -53.866 1.00 42.34 120 SER A C 1
ATOM 944 O O . SER A 1 120 ? 0.124 48.966 -53.469 1.00 42.34 120 SER A O 1
#

pLDDT: mean 80.12, std 21.55, range [35.5, 98.25]

Secondary structure (DSSP, 8-state):
----TT------GGGGGS------PPPPTTSSSS-GGGSSPPPSS--TT-S--PPPHHHHHHHHHHHTS----------SPTT--PPP---------TT----------------PPP--

InterPro domains:
  IPR004574 Alkylated DNA repair protein AlkB [PTHR16557] (1-79)

Sequence (120 aa):
MFMHSGDMMIMSSYSRLLYHVCPRILPNLEGKLLPSCLELPLSADLPEDSVMEPCSQEDKQVFAKYLQTSHINMIVKQVPAEGQSFPSEARTERDLDVSSLGSYHEEHSKIKKHKSGKDS

Organism: NCBI:txid74358